Protein AF-A0A353WRI1-F1 (afdb_monomer_lite)

Radius of gyration: 17.57 Å; chains: 1; bounding box: 39×23×43 Å

Foldseek 3Di:
DQQWWAAPVRDIARDPDLVVSVVVVCVVPVVDDSVRIDDDPDDDDPVVVVVCVVVVPPPPPPPPPDD

Secondary structure (DSSP, 8-state):
--SEEE-TTS-EEE-SSHHHHHHHHHHH-TT--GGG-EE--PPPPTTHHHHSHHHHTTT--------

pLDDT: mean 71.01, std 13.97, range [48.78, 86.12]

Structure (mmCIF, N/CA/C/O backbone):
data_AF-A0A353WRI1-F1
#
_entry.id   AF-A0A353WRI1-F1
#
loop_
_atom_site.group_PDB
_atom_site.id
_atom_site.type_symbol
_atom_site.label_atom_id
_atom_site.label_alt_id
_atom_site.label_comp_id
_atom_site.label_asym_id
_atom_site.label_entity_id
_atom_site.label_seq_id
_atom_site.pdbx_PDB_ins_code
_atom_site.Cartn_x
_atom_site.Cartn_y
_atom_site.Cartn_z
_atom_site.occupancy
_atom_site.B_iso_or_equiv
_atom_site.auth_seq_id
_atom_site.auth_comp_id
_atom_site.auth_asym_id
_atom_site.auth_atom_id
_atom_site.pdbx_PDB_model_num
ATOM 1 N N . ARG A 1 1 ? -4.194 -4.045 -12.760 1.00 67.12 1 ARG A N 1
ATOM 2 C CA . ARG A 1 1 ? -4.616 -3.704 -11.384 1.00 67.12 1 ARG A CA 1
ATOM 3 C C . ARG A 1 1 ? -3.512 -2.887 -10.771 1.00 67.12 1 ARG A C 1
ATOM 5 O O . ARG A 1 1 ? -2.352 -3.209 -11.023 1.00 67.12 1 ARG A O 1
ATOM 12 N N . ILE A 1 2 ? -3.858 -1.821 -10.068 1.00 75.00 2 ILE A N 1
ATOM 13 C CA . ILE A 1 2 ? -2.865 -0.970 -9.421 1.00 75.00 2 ILE A CA 1
ATOM 14 C C . ILE A 1 2 ? -2.212 -1.782 -8.284 1.00 75.00 2 ILE A C 1
ATOM 16 O O . ILE A 1 2 ? -2.916 -2.499 -7.569 1.00 75.00 2 ILE A O 1
ATOM 20 N N . PRO A 1 3 ? -0.878 -1.744 -8.125 1.00 79.75 3 PRO A N 1
ATOM 21 C CA . PRO A 1 3 ? -0.174 -2.434 -7.042 1.00 79.75 3 PRO A CA 1
ATOM 22 C C . PRO A 1 3 ? -0.337 -1.694 -5.699 1.00 79.75 3 PRO A C 1
ATOM 24 O O . PRO A 1 3 ? 0.636 -1.434 -5.002 1.00 79.75 3 PRO A O 1
ATOM 27 N N . ALA A 1 4 ? -1.569 -1.314 -5.350 1.00 82.38 4 ALA A N 1
ATOM 28 C CA . ALA A 1 4 ? -1.922 -0.650 -4.102 1.00 82.38 4 ALA A CA 1
ATOM 29 C C . ALA A 1 4 ? -2.794 -1.579 -3.250 1.00 82.38 4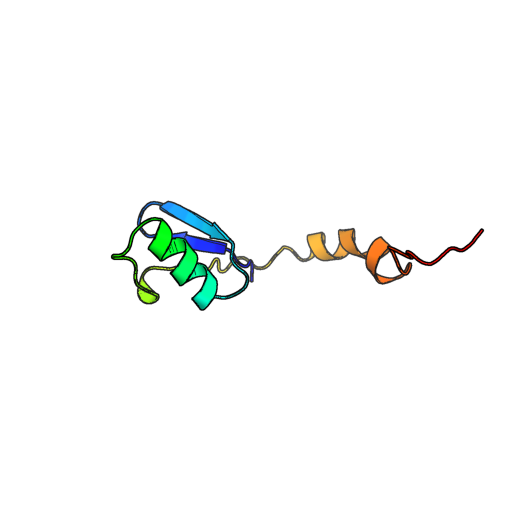 ALA A C 1
ATOM 31 O O . ALA A 1 4 ? -3.724 -2.213 -3.752 1.00 82.38 4 ALA A O 1
ATOM 32 N N . TYR A 1 5 ? -2.481 -1.656 -1.960 1.00 85.56 5 TYR A N 1
ATOM 33 C CA . TYR A 1 5 ? -3.170 -2.483 -0.980 1.00 85.56 5 TYR A CA 1
ATOM 34 C C . TYR A 1 5 ? -3.654 -1.609 0.171 1.00 85.56 5 TYR A C 1
ATOM 36 O O . TYR A 1 5 ? -2.879 -0.863 0.773 1.00 85.56 5 TYR A O 1
ATOM 44 N N . TYR A 1 6 ? -4.940 -1.724 0.478 1.00 84.62 6 TYR A N 1
ATOM 45 C CA . TYR A 1 6 ? -5.585 -1.035 1.583 1.00 84.62 6 TYR A CA 1
ATOM 46 C C . TYR A 1 6 ? -5.539 -1.886 2.838 1.00 84.62 6 TYR A C 1
ATOM 48 O O . TYR A 1 6 ? -5.876 -3.072 2.817 1.00 84.62 6 TYR A O 1
ATOM 56 N N . LEU A 1 7 ? -5.154 -1.240 3.925 1.00 84.75 7 LEU A N 1
ATOM 57 C CA . LEU A 1 7 ? -5.131 -1.795 5.262 1.00 84.75 7 LEU A CA 1
ATOM 58 C C . LEU A 1 7 ? -6.449 -1.487 5.996 1.00 84.75 7 LEU A C 1
ATOM 60 O O . LEU A 1 7 ? -7.114 -0.491 5.687 1.00 84.75 7 LEU A O 1
ATOM 64 N N . PRO A 1 8 ? -6.839 -2.299 6.995 1.00 79.06 8 PRO A N 1
ATOM 65 C CA . PRO A 1 8 ? -8.073 -2.092 7.761 1.00 79.06 8 PRO A CA 1
ATOM 66 C C . PRO A 1 8 ? -8.064 -0.810 8.610 1.00 79.06 8 PRO A C 1
ATOM 68 O O . PRO A 1 8 ? -9.117 -0.338 9.031 1.00 79.06 8 PRO A O 1
ATOM 71 N N . ASP A 1 9 ? -6.889 -0.235 8.855 1.00 79.75 9 ASP A N 1
ATOM 72 C CA . ASP A 1 9 ? -6.694 1.044 9.542 1.00 79.75 9 ASP A CA 1
ATOM 73 C C . ASP A 1 9 ? -6.838 2.266 8.609 1.00 79.75 9 ASP A C 1
ATOM 75 O O . ASP A 1 9 ? -6.780 3.406 9.072 1.00 79.75 9 ASP A O 1
ATOM 79 N N . GLY A 1 10 ? -7.049 2.044 7.307 1.00 80.25 10 GLY A N 1
ATOM 80 C CA . GLY A 1 10 ? -7.145 3.086 6.287 1.00 80.25 10 GLY A CA 1
ATOM 81 C C . GLY A 1 10 ? -5.802 3.520 5.689 1.00 80.25 10 GLY A C 1
ATOM 82 O O . GLY A 1 10 ? -5.788 4.423 4.852 1.00 80.25 10 GLY A O 1
ATOM 83 N N . GLN A 1 11 ? -4.683 2.899 6.076 1.00 83.44 11 GLN A N 1
ATOM 84 C CA . GLN A 1 11 ? -3.386 3.126 5.437 1.00 83.44 11 GLN A CA 1
ATOM 85 C C . GLN A 1 11 ? -3.293 2.405 4.084 1.00 83.44 11 GLN A C 1
ATOM 87 O O . GLN A 1 11 ? -4.003 1.434 3.810 1.00 83.44 11 GLN A O 1
ATOM 92 N N . ILE A 1 12 ? -2.402 2.895 3.222 1.00 84.56 12 ILE A N 1
ATOM 93 C CA . ILE A 1 12 ? -2.194 2.362 1.873 1.00 84.56 12 ILE A CA 1
ATOM 94 C C . ILE A 1 12 ? -0.735 1.946 1.737 1.00 84.56 12 ILE A C 1
ATOM 96 O O . ILE A 1 12 ? 0.170 2.738 2.001 1.00 84.56 12 ILE A O 1
ATOM 100 N N . VAL A 1 13 ? -0.516 0.712 1.298 1.00 85.75 13 VAL A N 1
ATOM 101 C CA . VAL A 1 13 ? 0.804 0.158 0.994 1.00 85.75 13 VAL A CA 1
ATOM 102 C C . VAL A 1 13 ? 0.876 -0.100 -0.505 1.00 85.75 13 VAL A C 1
ATOM 104 O O . VAL A 1 13 ? 0.019 -0.785 -1.060 1.00 85.75 13 VAL A O 1
ATOM 107 N N . VAL A 1 14 ? 1.887 0.461 -1.169 1.00 85.06 14 VAL A N 1
ATOM 108 C CA . VAL A 1 14 ? 2.105 0.283 -2.610 1.00 85.06 14 VAL A CA 1
ATOM 109 C C . VAL A 1 14 ? 3.286 -0.652 -2.801 1.00 85.06 14 VAL A C 1
ATOM 111 O O . VAL A 1 14 ? 4.415 -0.278 -2.505 1.00 85.06 14 VAL A O 1
ATOM 114 N N . GLU A 1 15 ? 3.019 -1.866 -3.271 1.00 85.81 15 GLU A N 1
ATOM 115 C CA . GLU A 1 15 ? 4.021 -2.921 -3.414 1.00 85.81 15 GLU A CA 1
ATOM 116 C C . GLU A 1 15 ? 3.715 -3.802 -4.622 1.00 85.81 15 GLU A C 1
ATOM 118 O O . GLU A 1 15 ? 2.563 -4.073 -4.953 1.00 85.81 15 GLU A O 1
ATOM 123 N N . GLU A 1 16 ? 4.759 -4.288 -5.287 1.00 79.25 16 GLU A N 1
ATOM 124 C CA . GLU A 1 16 ? 4.627 -5.010 -6.559 1.00 79.25 16 GLU A CA 1
ATOM 125 C C . GLU A 1 16 ? 3.858 -6.333 -6.429 1.00 79.25 16 GLU A C 1
ATOM 127 O O . GLU A 1 16 ? 3.217 -6.785 -7.378 1.00 79.25 16 GLU A O 1
ATOM 132 N N . THR A 1 17 ? 3.915 -6.965 -5.255 1.00 83.62 17 THR A N 1
ATOM 133 C CA . THR A 1 17 ? 3.266 -8.249 -4.978 1.00 83.62 17 THR A CA 1
ATOM 134 C C . THR A 1 17 ? 2.599 -8.239 -3.608 1.00 83.62 17 THR A C 1
ATOM 136 O O . THR A 1 17 ? 3.019 -7.522 -2.701 1.00 83.62 17 THR A O 1
ATOM 139 N N . ALA A 1 18 ? 1.572 -9.075 -3.4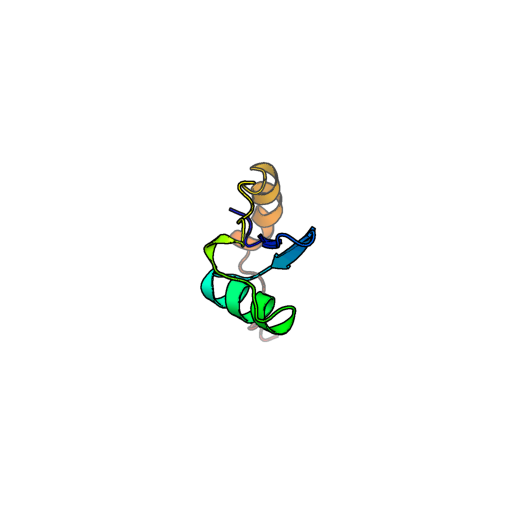37 1.00 81.25 18 ALA A N 1
ATOM 140 C CA . ALA A 1 18 ? 0.845 -9.190 -2.173 1.00 81.25 18 ALA A CA 1
ATOM 141 C C . ALA A 1 18 ? 1.750 -9.642 -1.011 1.00 81.25 18 ALA A C 1
ATOM 143 O O . ALA A 1 18 ? 1.551 -9.235 0.129 1.00 81.25 18 ALA A O 1
ATOM 144 N N . GLU A 1 19 ? 2.776 -10.447 -1.296 1.00 84.31 19 GLU A N 1
ATOM 145 C CA . GLU A 1 19 ? 3.758 -10.891 -0.301 1.00 84.31 19 GLU A CA 1
ATOM 146 C C . GLU A 1 19 ? 4.633 -9.734 0.197 1.00 84.31 19 GLU A C 1
ATOM 148 O O . GLU A 1 19 ? 4.802 -9.571 1.407 1.00 84.31 19 GLU A O 1
ATOM 153 N N . LYS A 1 20 ? 5.132 -8.889 -0.718 1.00 84.44 20 LYS A N 1
ATOM 154 C CA . LYS A 1 20 ? 5.886 -7.679 -0.358 1.00 84.44 20 LYS A CA 1
ATOM 155 C C . LYS A 1 20 ? 5.000 -6.676 0.383 1.00 84.44 20 LYS A C 1
ATOM 157 O O . LYS A 1 20 ? 5.419 -6.128 1.401 1.00 84.44 20 LYS A O 1
ATOM 162 N N . ALA A 1 21 ? 3.751 -6.517 -0.066 1.00 83.44 21 ALA A N 1
ATOM 163 C CA . ALA A 1 21 ? 2.745 -5.691 0.600 1.00 83.44 21 ALA A CA 1
ATOM 164 C C . ALA A 1 21 ? 2.514 -6.134 2.048 1.00 83.44 21 ALA A C 1
ATOM 166 O O . ALA A 1 21 ? 2.480 -5.298 2.947 1.00 83.44 21 ALA A O 1
ATOM 167 N N . LEU A 1 22 ? 2.422 -7.445 2.292 1.00 83.81 22 LEU A N 1
ATOM 168 C CA . LEU A 1 22 ? 2.271 -8.004 3.632 1.00 83.81 22 LEU A CA 1
ATOM 169 C C . LEU A 1 22 ? 3.508 -7.763 4.506 1.00 83.81 22 LEU A C 1
ATOM 171 O O . LEU A 1 22 ? 3.366 -7.471 5.690 1.00 83.81 22 LEU A O 1
ATOM 175 N N . GLU A 1 23 ? 4.719 -7.880 3.962 1.00 86.12 23 GLU A N 1
ATOM 176 C CA . GLU A 1 23 ? 5.941 -7.593 4.721 1.00 86.12 23 GLU A CA 1
ATOM 177 C C . GLU A 1 23 ? 6.021 -6.112 5.122 1.00 86.12 23 GLU A C 1
ATOM 179 O O . GLU A 1 23 ? 6.312 -5.795 6.277 1.00 86.12 23 GLU A O 1
ATOM 184 N N . ALA A 1 24 ? 5.718 -5.203 4.192 1.00 84.38 24 ALA A N 1
ATOM 185 C CA . ALA A 1 24 ? 5.658 -3.769 4.454 1.00 84.38 24 ALA A CA 1
ATOM 186 C C . ALA A 1 24 ? 4.553 -3.423 5.468 1.00 84.38 24 ALA A C 1
ATOM 188 O O . ALA A 1 24 ? 4.799 -2.691 6.426 1.00 84.38 24 ALA A O 1
ATOM 189 N N . ALA A 1 25 ? 3.374 -4.027 5.328 1.00 84.12 25 ALA A N 1
ATOM 190 C CA . ALA A 1 25 ? 2.273 -3.917 6.278 1.00 84.12 25 ALA A CA 1
ATOM 191 C C . ALA A 1 25 ? 2.670 -4.394 7.685 1.00 84.12 25 ALA A C 1
ATOM 193 O O . ALA A 1 25 ? 2.421 -3.699 8.667 1.00 84.12 25 ALA A O 1
ATOM 194 N N . ARG A 1 26 ? 3.376 -5.527 7.794 1.00 83.88 26 ARG A N 1
ATOM 195 C CA . ARG A 1 26 ? 3.866 -6.071 9.072 1.00 83.88 26 ARG A CA 1
ATOM 196 C C . ARG A 1 26 ? 4.886 -5.181 9.774 1.00 83.88 26 ARG A C 1
ATOM 198 O O . ARG A 1 26 ? 4.963 -5.215 10.999 1.00 83.88 26 ARG A O 1
ATOM 205 N N . LYS A 1 27 ? 5.656 -4.377 9.029 1.00 84.62 27 LYS A N 1
ATOM 206 C CA . LYS A 1 27 ? 6.561 -3.366 9.612 1.00 84.62 27 LYS A CA 1
ATOM 207 C C . LYS A 1 27 ? 5.791 -2.243 10.308 1.00 84.62 27 LYS A C 1
ATOM 209 O O . LYS A 1 27 ? 6.317 -1.650 11.243 1.00 84.62 27 LYS A O 1
ATOM 214 N N . ILE A 1 28 ? 4.567 -1.965 9.863 1.00 81.62 28 ILE A N 1
ATOM 215 C CA . ILE A 1 28 ? 3.684 -0.952 10.449 1.00 81.62 28 ILE A CA 1
ATOM 216 C C . ILE A 1 28 ? 2.887 -1.563 11.604 1.00 81.62 28 ILE A C 1
ATOM 218 O O . ILE A 1 28 ? 2.838 -0.989 12.690 1.00 81.62 28 ILE A O 1
ATOM 222 N N . ASN A 1 29 ? 2.292 -2.737 11.386 1.00 79.81 29 ASN A N 1
ATOM 223 C CA . ASN A 1 29 ? 1.543 -3.458 12.405 1.00 79.81 29 ASN A CA 1
ATOM 224 C C . ASN A 1 29 ? 1.726 -4.987 12.252 1.00 79.81 29 ASN A C 1
ATOM 226 O O . ASN A 1 29 ? 1.303 -5.560 11.244 1.00 79.81 29 ASN A O 1
ATOM 230 N N . PRO A 1 30 ? 2.332 -5.670 13.242 1.00 81.06 30 PRO A N 1
ATOM 231 C CA . PRO A 1 30 ? 2.640 -7.096 13.156 1.00 81.06 30 PRO A CA 1
ATOM 232 C C . PRO A 1 30 ? 1.406 -8.013 13.186 1.00 81.06 30 PRO A C 1
ATOM 234 O O . PRO A 1 30 ? 1.527 -9.172 12.791 1.00 81.06 30 PRO A O 1
ATOM 237 N N . ASP A 1 31 ? 0.237 -7.519 13.607 1.00 83.56 31 ASP A N 1
ATOM 238 C CA . ASP A 1 31 ? -1.006 -8.305 13.678 1.00 83.56 31 ASP A CA 1
ATOM 239 C C . ASP A 1 31 ? -1.740 -8.424 12.328 1.00 83.56 31 ASP A C 1
ATOM 241 O O . ASP A 1 31 ? -2.729 -9.151 12.212 1.00 83.56 31 ASP A O 1
ATOM 245 N N . LEU A 1 32 ? -1.262 -7.732 11.289 1.00 81.06 32 LEU A N 1
ATOM 246 C CA . LEU A 1 32 ? -1.883 -7.736 9.966 1.00 81.06 32 LEU A CA 1
ATOM 247 C C . LEU A 1 32 ? -1.654 -9.057 9.222 1.00 81.06 32 LEU A C 1
ATOM 249 O O . LEU A 1 32 ? -0.526 -9.560 9.102 1.00 81.06 32 LEU A O 1
ATOM 253 N N . ARG A 1 33 ? -2.739 -9.604 8.666 1.00 81.19 33 ARG A N 1
ATOM 254 C CA . ARG A 1 33 ? -2.733 -10.835 7.868 1.00 81.19 33 ARG A CA 1
ATOM 255 C C . ARG A 1 33 ? -3.028 -10.527 6.405 1.00 81.19 33 ARG A C 1
ATOM 257 O O . ARG A 1 33 ? -3.602 -9.497 6.073 1.00 81.19 33 ARG A O 1
ATOM 264 N N . ALA A 1 34 ? -2.647 -11.449 5.521 1.00 77.12 34 ALA A N 1
ATOM 265 C CA . ALA A 1 34 ? -2.868 -11.313 4.078 1.00 77.12 34 ALA A CA 1
ATOM 266 C C . ALA A 1 34 ? -4.352 -11.111 3.722 1.00 77.12 34 ALA A C 1
ATOM 268 O O . ALA A 1 34 ? -4.664 -10.429 2.756 1.00 77.12 34 ALA A O 1
ATOM 269 N N . GLU A 1 35 ? -5.253 -11.678 4.526 1.00 79.56 35 GLU A N 1
ATOM 270 C CA . GLU A 1 35 ? -6.708 -11.549 4.378 1.00 79.56 35 GLU A CA 1
ATOM 271 C C . GLU A 1 35 ? -7.222 -10.127 4.646 1.00 79.56 35 GLU A C 1
ATOM 273 O O . GLU A 1 35 ? -8.279 -9.755 4.140 1.00 79.56 35 GLU A O 1
ATOM 278 N N . ASP A 1 36 ? -6.486 -9.345 5.441 1.00 81.19 36 ASP A N 1
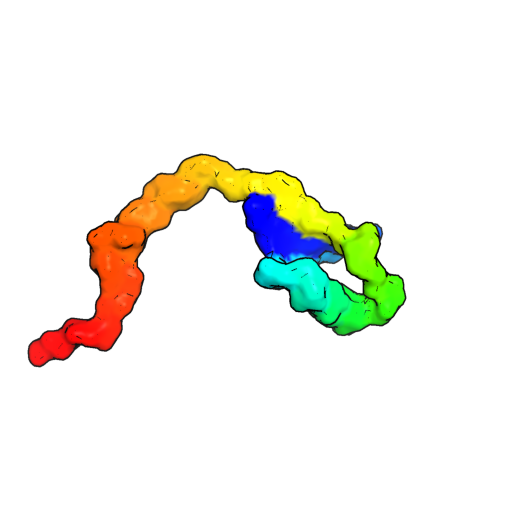ATOM 279 C CA . ASP A 1 36 ? -6.855 -7.978 5.811 1.00 81.19 36 ASP A CA 1
ATOM 280 C C . ASP A 1 36 ? -6.390 -6.955 4.754 1.00 81.19 36 ASP A C 1
ATOM 282 O O . ASP A 1 36 ? -6.852 -5.814 4.752 1.00 81.19 36 ASP A O 1
ATOM 286 N N . LEU A 1 37 ? -5.491 -7.352 3.841 1.00 81.75 37 LEU A N 1
ATOM 287 C CA . LEU A 1 37 ? -5.026 -6.522 2.730 1.00 81.75 37 LEU A CA 1
ATOM 288 C C . LEU A 1 37 ? -6.000 -6.615 1.556 1.00 81.75 37 LEU A C 1
ATOM 290 O O . LEU A 1 37 ? -6.118 -7.651 0.899 1.00 81.75 37 LEU A O 1
ATOM 294 N N . ARG A 1 38 ? -6.647 -5.497 1.227 1.00 84.12 38 ARG A N 1
ATOM 295 C CA . ARG A 1 38 ? -7.512 -5.407 0.047 1.00 84.12 38 ARG A CA 1
ATOM 296 C C . ARG A 1 38 ? -6.759 -4.746 -1.100 1.00 84.12 38 ARG A C 1
ATOM 298 O O . ARG A 1 38 ? -6.479 -3.552 -1.034 1.00 84.12 38 ARG A O 1
ATOM 305 N N . GLN A 1 39 ? -6.437 -5.506 -2.146 1.00 82.25 39 GLN A N 1
ATOM 306 C CA . GLN A 1 39 ? -5.865 -4.930 -3.365 1.00 82.25 39 GLN A CA 1
ATOM 307 C C . GLN A 1 39 ? -6.891 -4.021 -4.045 1.00 82.25 39 GLN A C 1
ATOM 309 O O . GLN A 1 39 ? -8.073 -4.366 -4.108 1.00 82.25 39 GLN A O 1
ATOM 314 N N . ASP A 1 40 ? -6.432 -2.886 -4.561 1.00 77.31 40 ASP A N 1
ATOM 315 C CA . ASP A 1 40 ? -7.261 -2.012 -5.377 1.00 77.31 40 ASP A CA 1
ATOM 316 C C . ASP A 1 40 ? -7.739 -2.739 -6.649 1.00 77.31 40 ASP A C 1
ATOM 318 O O . ASP A 1 40 ? -6.946 -3.318 -7.407 1.00 77.31 40 ASP A O 1
ATOM 322 N N . GLU A 1 41 ? -9.057 -2.747 -6.857 1.00 69.44 41 GLU A N 1
ATOM 323 C CA . GLU A 1 41 ? -9.680 -3.319 -8.051 1.00 69.44 41 GLU A CA 1
ATOM 324 C C . GLU A 1 41 ? -9.606 -2.366 -9.246 1.00 69.44 41 GLU A C 1
ATOM 326 O O . GLU A 1 41 ? -9.805 -2.819 -10.380 1.00 69.44 41 GLU A O 1
ATOM 331 N N . ASP A 1 42 ? -9.248 -1.095 -9.024 1.00 67.75 42 ASP A N 1
ATOM 332 C CA . ASP A 1 42 ? -9.081 -0.130 -10.093 1.00 67.75 42 ASP A CA 1
ATOM 333 C C . ASP A 1 42 ? -7.999 -0.605 -11.070 1.00 67.75 42 ASP A C 1
ATOM 335 O O . ASP A 1 42 ? -6.854 -0.984 -10.761 1.00 67.75 42 ASP A O 1
ATOM 339 N N . VAL A 1 43 ? -8.415 -0.638 -12.327 1.00 62.84 43 VAL A N 1
ATOM 340 C CA . VAL A 1 43 ? -7.536 -0.796 -13.469 1.00 62.84 43 VAL A CA 1
ATOM 341 C C . VAL A 1 43 ? -7.197 0.605 -13.941 1.00 62.84 43 VAL A C 1
ATOM 343 O O . VAL A 1 43 ? -8.086 1.424 -14.142 1.00 62.84 43 VAL A O 1
ATOM 346 N N . LEU A 1 44 ? -5.901 0.885 -14.075 1.00 61.72 44 LEU A N 1
ATOM 347 C CA . LEU A 1 44 ? -5.416 2.157 -14.596 1.00 61.72 44 LEU A CA 1
ATOM 348 C C . LEU A 1 44 ? -6.176 2.486 -15.894 1.00 61.72 44 LEU A C 1
ATOM 350 O O . LEU A 1 44 ? -6.210 1.651 -16.802 1.00 61.72 44 LEU A O 1
ATOM 354 N N . ASP A 1 45 ? -6.806 3.661 -15.950 1.00 51.59 45 ASP A N 1
ATOM 355 C CA . ASP A 1 45 ? -7.633 4.085 -17.078 1.00 51.59 45 ASP A CA 1
ATOM 356 C C . ASP A 1 45 ? -6.905 3.901 -18.416 1.00 51.59 45 ASP A C 1
ATOM 358 O O . ASP A 1 45 ? -5.730 4.242 -18.564 1.00 51.59 45 ASP A O 1
ATOM 362 N N . THR A 1 46 ? -7.643 3.438 -19.427 1.00 51.09 46 THR A N 1
ATOM 363 C CA . THR A 1 46 ? -7.176 3.233 -20.816 1.00 51.09 46 THR A CA 1
ATOM 364 C C . THR A 1 46 ? -6.474 4.474 -21.407 1.00 51.09 46 THR A C 1
ATOM 366 O O . THR A 1 46 ? -5.668 4.369 -22.331 1.00 51.09 46 THR A O 1
ATOM 369 N N . TRP A 1 47 ? -6.723 5.662 -20.848 1.00 54.62 47 TRP A N 1
ATOM 370 C CA . TRP A 1 47 ? -6.091 6.924 -21.237 1.00 54.62 47 TRP A CA 1
ATOM 371 C C . TRP A 1 47 ? -4.664 7.112 -20.696 1.00 54.62 47 TRP A C 1
ATOM 373 O O . TRP A 1 47 ? -3.867 7.781 -21.354 1.00 54.62 47 TRP A O 1
ATOM 383 N N . PHE A 1 48 ? -4.284 6.481 -19.577 1.00 51.69 48 PHE A N 1
ATOM 384 C CA . PHE A 1 48 ? -2.902 6.504 -19.071 1.00 51.69 48 PHE A CA 1
ATOM 385 C C . PHE A 1 48 ? -1.939 5.796 -20.040 1.00 51.69 48 PHE A C 1
ATOM 387 O O . PHE A 1 48 ? -0.805 6.229 -20.238 1.00 51.69 48 PHE A O 1
ATOM 394 N N . SER A 1 49 ? -2.414 4.763 -20.742 1.00 48.78 49 SER A N 1
ATOM 395 C CA . SER A 1 49 ? -1.637 4.047 -21.762 1.00 48.78 49 SER A CA 1
ATOM 396 C C . SER A 1 49 ? -1.347 4.886 -23.014 1.00 48.78 49 SER A C 1
ATOM 398 O O . SER A 1 49 ? -0.372 4.612 -23.709 1.00 48.78 49 SER A O 1
ATOM 400 N N . SER A 1 50 ? -2.139 5.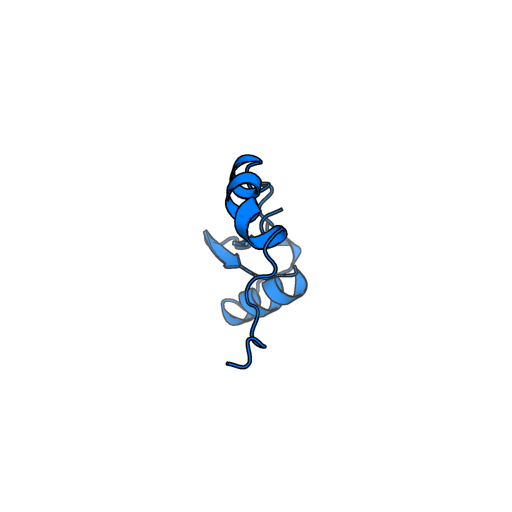929 -23.298 1.00 51.59 50 SER A N 1
ATOM 401 C CA . SER A 1 50 ? -1.886 6.831 -24.437 1.00 51.59 50 SER A CA 1
ATOM 402 C C . SER A 1 50 ? -0.766 7.850 -24.172 1.00 51.59 50 SER A C 1
ATOM 404 O O . SER A 1 50 ? -0.131 8.319 -25.114 1.00 51.59 50 SER A O 1
ATOM 406 N N . GLY A 1 51 ? -0.464 8.136 -22.897 1.00 52.66 51 GLY A N 1
ATOM 407 C CA . GLY A 1 51 ? 0.619 9.039 -22.483 1.00 52.66 51 GLY A CA 1
ATOM 408 C C . GLY A 1 51 ? 2.018 8.407 -22.474 1.00 52.66 51 GLY A C 1
ATOM 409 O O . GLY A 1 51 ? 3.010 9.128 -22.522 1.00 52.66 51 GLY A O 1
ATOM 410 N N . LEU A 1 52 ? 2.115 7.071 -22.455 1.00 51.69 52 LEU A N 1
ATOM 411 C CA . LEU A 1 52 ? 3.386 6.325 -22.519 1.00 51.69 52 LEU A CA 1
ATOM 412 C C . LEU A 1 52 ? 3.838 5.983 -23.948 1.00 51.69 52 LEU A C 1
ATOM 414 O O . LEU A 1 52 ? 4.934 5.458 -24.151 1.00 51.69 52 LEU A O 1
ATOM 418 N N . TRP A 1 53 ? 3.023 6.310 -24.950 1.00 51.50 53 TRP A N 1
ATOM 419 C CA . TRP A 1 53 ? 3.320 6.027 -26.351 1.00 51.50 53 TRP A CA 1
ATOM 420 C C . TRP A 1 53 ? 4.661 6.600 -26.855 1.00 51.50 53 TRP A C 1
ATOM 422 O O . TRP A 1 53 ? 5.398 5.836 -27.484 1.00 51.50 53 TRP A O 1
ATOM 432 N N . PRO A 1 54 ? 5.065 7.853 -26.541 1.00 50.69 54 PRO A N 1
ATOM 433 C CA . PRO A 1 54 ? 6.346 8.383 -27.015 1.00 50.69 54 PRO A CA 1
ATOM 434 C C . PRO A 1 54 ? 7.573 7.747 -26.345 1.00 50.69 54 PRO A C 1
ATOM 436 O O . PRO A 1 54 ? 8.673 7.909 -26.854 1.00 50.69 54 PRO A O 1
ATOM 439 N N . PHE A 1 55 ? 7.416 7.005 -25.244 1.00 50.50 55 PHE A N 1
ATOM 440 C CA . PHE A 1 55 ? 8.529 6.299 -24.594 1.00 50.50 55 PHE A CA 1
ATOM 441 C C . PHE A 1 55 ? 8.695 4.864 -25.111 1.00 50.50 55 PHE A C 1
ATOM 443 O O . PHE A 1 55 ? 9.809 4.359 -25.182 1.00 50.50 55 PHE A O 1
ATOM 450 N N . SER A 1 56 ? 7.605 4.211 -25.526 1.00 51.16 56 SER A N 1
ATOM 451 C CA . SER A 1 56 ? 7.633 2.814 -25.995 1.00 51.16 56 SER A CA 1
ATOM 452 C C . SER A 1 56 ? 8.160 2.618 -27.426 1.00 51.16 56 SER A C 1
ATOM 454 O O . SER A 1 56 ? 8.559 1.510 -27.775 1.00 51.16 56 SER A O 1
ATOM 456 N N . THR A 1 57 ? 8.169 3.665 -28.259 1.00 52.44 57 THR A N 1
ATOM 457 C CA . THR A 1 57 ? 8.545 3.579 -29.686 1.00 52.44 57 THR A CA 1
ATOM 458 C C . THR A 1 57 ? 9.865 4.269 -30.039 1.00 52.44 57 THR A C 1
ATOM 460 O O . THR A 1 57 ? 10.367 4.059 -31.140 1.00 52.44 57 THR A O 1
ATOM 463 N N . LEU A 1 58 ? 10.444 5.060 -29.127 1.00 54.16 58 LEU A N 1
ATOM 464 C CA . LEU A 1 58 ? 11.636 5.890 -29.377 1.00 54.16 58 LEU A CA 1
ATOM 465 C C . LEU A 1 58 ? 12.882 5.473 -28.574 1.00 54.16 58 LEU A C 1
ATOM 467 O O . LEU A 1 58 ? 13.837 6.236 -28.516 1.00 54.16 58 LEU A O 1
ATOM 471 N N . GLY A 1 59 ? 12.903 4.273 -27.981 1.00 56.00 59 GLY A N 1
ATOM 472 C CA . GLY A 1 59 ? 14.139 3.693 -27.428 1.00 56.00 59 GLY A CA 1
ATOM 473 C C . GLY A 1 59 ? 14.780 4.487 -26.282 1.00 56.00 59 GLY A C 1
ATOM 474 O O . GLY A 1 59 ? 15.989 4.439 -26.112 1.00 56.00 59 GLY A O 1
ATOM 475 N N . TRP A 1 60 ? 13.996 5.229 -25.498 1.00 54.62 60 TRP A N 1
ATOM 476 C CA . TRP A 1 60 ? 14.507 6.008 -24.368 1.00 54.62 60 TRP A CA 1
ATOM 477 C C . TRP A 1 60 ? 14.513 5.181 -23.066 1.00 54.62 60 TRP A C 1
ATOM 479 O O . TRP A 1 60 ? 13.544 4.457 -22.823 1.00 54.62 60 TRP A O 1
ATOM 489 N N . PRO A 1 61 ? 15.508 5.331 -22.170 1.00 54.81 61 PRO A N 1
ATOM 490 C CA . PRO A 1 61 ? 16.710 6.148 -22.300 1.00 54.81 61 PRO A CA 1
ATOM 491 C C . PRO A 1 61 ? 17.814 5.375 -23.025 1.00 54.81 61 PRO A C 1
ATOM 493 O O . PRO A 1 61 ? 18.319 4.376 -22.518 1.00 54.81 61 PRO A O 1
ATOM 496 N N . ASP A 1 62 ? 18.193 5.865 -24.200 1.00 57.12 62 ASP A N 1
ATOM 497 C CA . ASP A 1 62 ? 19.432 5.460 -24.851 1.00 57.12 62 ASP A CA 1
ATOM 498 C C . ASP A 1 62 ? 20.583 6.044 -24.015 1.00 57.12 62 ASP A C 1
ATOM 500 O O . ASP A 1 62 ? 20.746 7.263 -23.927 1.00 57.12 62 ASP A O 1
ATOM 504 N N . LEU A 1 63 ? 21.280 5.184 -23.270 1.00 59.75 63 LEU A N 1
ATOM 505 C CA . LEU A 1 63 ? 22.422 5.546 -22.420 1.00 59.75 63 LEU A CA 1
ATOM 506 C C . LEU A 1 63 ? 23.761 5.406 -23.170 1.00 59.75 63 LEU A C 1
ATOM 508 O O . LEU A 1 63 ? 24.803 5.656 -22.569 1.00 59.75 63 LEU A O 1
ATOM 5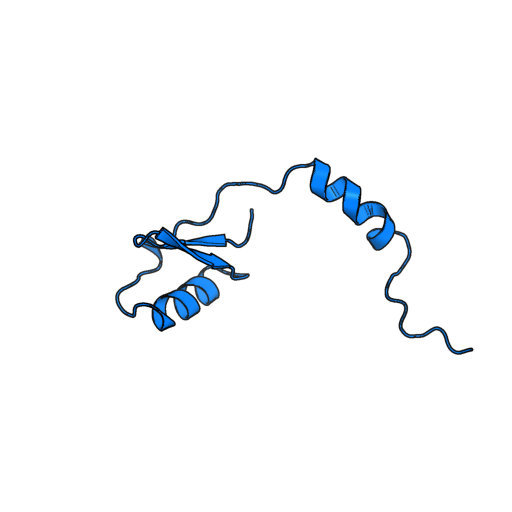12 N N . ASP A 1 64 ? 23.729 5.037 -24.456 1.00 57.12 64 ASP A N 1
ATOM 513 C CA . ASP A 1 64 ? 24.896 4.690 -25.280 1.00 57.12 64 ASP A CA 1
ATOM 514 C C . ASP A 1 64 ? 25.028 5.581 -26.534 1.00 57.12 64 ASP A C 1
ATOM 516 O O . ASP A 1 64 ? 25.575 5.170 -27.557 1.00 57.12 64 ASP A O 1
ATOM 520 N N . SER A 1 65 ? 24.578 6.839 -26.486 1.00 51.88 65 SER A N 1
ATOM 521 C CA . SER A 1 65 ? 25.028 7.818 -27.480 1.00 51.88 65 SER A CA 1
ATOM 522 C C . SER A 1 65 ? 26.454 8.272 -27.137 1.00 51.88 65 SER A C 1
ATOM 524 O O . SER A 1 65 ? 26.638 9.254 -26.416 1.00 51.88 65 SER A O 1
ATOM 526 N N . GLU A 1 66 ? 27.454 7.522 -27.611 1.00 52.66 66 GLU A N 1
ATOM 527 C CA . GLU A 1 66 ? 28.833 8.004 -27.770 1.00 52.66 66 GLU A CA 1
ATOM 528 C C . GLU A 1 66 ? 28.836 9.176 -28.779 1.00 52.66 66 GLU A C 1
ATOM 530 O O . GLU A 1 66 ? 28.325 9.028 -29.892 1.00 52.66 66 GLU A O 1
ATOM 535 N N . ASP A 1 67 ? 29.359 10.340 -28.361 1.00 50.22 67 ASP A N 1
ATOM 536 C CA . ASP A 1 67 ? 29.615 11.532 -29.203 1.00 50.22 67 ASP A CA 1
ATOM 537 C C . ASP A 1 67 ? 30.657 11.264 -30.311 1.00 50.22 67 ASP A C 1
ATOM 539 O O . ASP A 1 67 ? 31.701 10.629 -30.017 1.00 50.22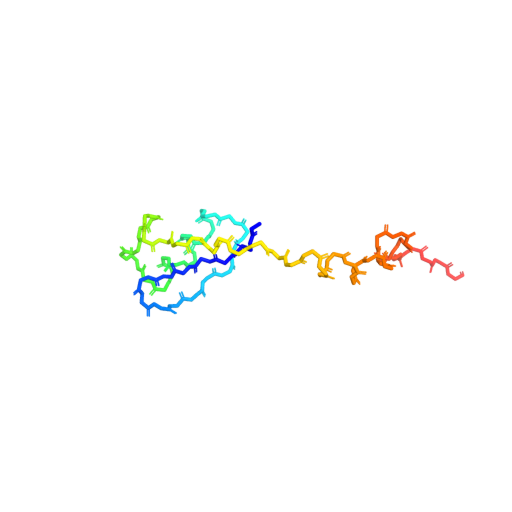 67 ASP A O 1
#

Sequence (67 aa):
RIPAYYLPDGQIVVEETAEKALEAARKINPDLRAEDLRQDEDVLDTWFSSGLWPFSTLGWPDLDSED